Protein AF-A0A9P7K4W9-F1 (afdb_monomer_lite)

Secondary structure (DSSP, 8-state):
-PPPP-S-TTTPPPP-TTSGGGHHHHHHH--TT--HHHHHHHHHHHHHHHHHHHHHHHHHHHHHHHHHHHHHHHHHHHHHHHHHHHHHTGGGGSPPP-SPPPSSPP----HHHHHHHHTT----GGGGSHHHHHHHHHHTTS--TT------------

Foldseek 3Di:
DPDDDPDQLVPDDDDQCVDPVNVVVLVVVDDPPDDSVNSRVVSRVVVVVVSVVVNVVVVVVVVVVVVVVVVVVVVVVVVVVVVVCCVVPVVVVPDDDPDDDPPDDDQDFAPVQVVCVVVVHDDDCCSVDPVNSVVRVVCVVPDPVPDDDDDPDDDDDD

Organism: NCBI:txid117018

Structure (mmCIF, N/CA/C/O backbone):
data_AF-A0A9P7K4W9-F1
#
_entry.id   AF-A0A9P7K4W9-F1
#
loop_
_atom_site.group_PDB
_atom_site.id
_atom_site.type_symbol
_atom_site.label_atom_id
_atom_site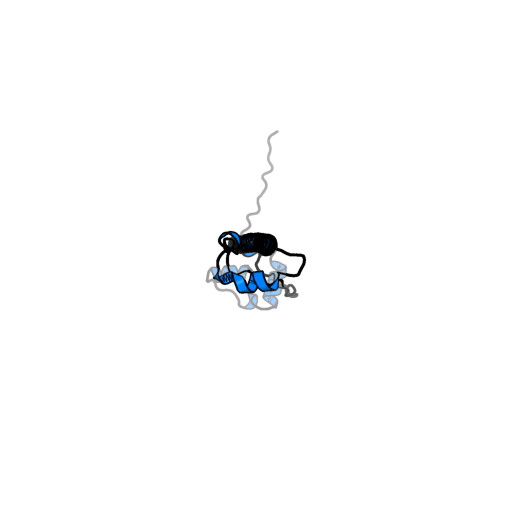.label_alt_id
_atom_site.label_comp_id
_atom_site.label_asym_id
_atom_site.label_entity_id
_atom_site.label_seq_id
_atom_site.pdbx_PDB_ins_code
_atom_site.Cartn_x
_atom_site.Cartn_y
_atom_site.Cartn_z
_atom_site.occupancy
_atom_site.B_iso_or_equiv
_atom_site.auth_seq_id
_atom_site.auth_comp_id
_atom_site.auth_asym_id
_atom_site.auth_atom_id
_atom_site.pdbx_PDB_model_num
ATOM 1 N N . MET A 1 1 ? -3.707 -14.797 8.036 1.00 49.94 1 MET A N 1
ATOM 2 C CA . MET A 1 1 ? -3.799 -13.323 8.002 1.00 49.94 1 MET A CA 1
ATOM 3 C C . MET A 1 1 ? -4.833 -12.893 9.029 1.00 49.94 1 MET A C 1
ATOM 5 O O . MET A 1 1 ? -5.831 -13.600 9.137 1.00 49.94 1 MET A O 1
ATOM 9 N N . PRO A 1 2 ? -4.595 -11.839 9.827 1.00 62.31 2 PRO A N 1
ATOM 10 C CA . PRO A 1 2 ? -5.615 -11.325 10.736 1.00 62.31 2 PRO A CA 1
ATOM 11 C C . PRO A 1 2 ? -6.847 -10.843 9.943 1.00 62.31 2 PRO A C 1
ATOM 13 O O . PRO A 1 2 ? -6.698 -10.446 8.784 1.00 62.31 2 PRO A O 1
ATOM 16 N N . PRO A 1 3 ? -8.056 -10.912 10.524 1.00 77.94 3 PRO A N 1
ATOM 17 C CA . PRO A 1 3 ? -9.277 -10.461 9.862 1.00 77.94 3 PRO A CA 1
ATOM 18 C C . PRO A 1 3 ? -9.194 -8.965 9.522 1.00 77.94 3 PRO A C 1
ATOM 20 O O . PRO A 1 3 ? -8.769 -8.157 10.347 1.00 77.94 3 PRO A O 1
ATOM 23 N N . ARG A 1 4 ? -9.586 -8.606 8.293 1.00 83.94 4 ARG A N 1
ATOM 24 C CA . ARG A 1 4 ? -9.591 -7.221 7.798 1.00 83.94 4 ARG A CA 1
ATOM 25 C C . ARG A 1 4 ? -10.773 -6.467 8.400 1.00 83.94 4 ARG A C 1
ATOM 27 O O . ARG A 1 4 ? -11.910 -6.922 8.287 1.00 83.94 4 ARG A O 1
ATOM 34 N N . ILE A 1 5 ? -10.509 -5.308 8.995 1.00 87.94 5 ILE A N 1
ATOM 35 C CA . ILE A 1 5 ? -11.567 -4.420 9.478 1.00 87.94 5 ILE A CA 1
ATOM 36 C C . ILE A 1 5 ? -12.099 -3.638 8.272 1.00 87.94 5 ILE A C 1
ATOM 38 O O . ILE A 1 5 ? -11.323 -3.078 7.500 1.00 87.94 5 ILE A O 1
ATOM 42 N N . LEU A 1 6 ? -13.421 -3.643 8.077 1.00 86.62 6 LEU A N 1
ATOM 43 C CA . LEU A 1 6 ? -14.083 -2.985 6.938 1.00 86.62 6 LEU A CA 1
ATOM 44 C C . LEU A 1 6 ? -14.669 -1.612 7.291 1.00 86.62 6 LEU A C 1
ATOM 46 O O . LEU A 1 6 ? -14.849 -0.783 6.406 1.00 86.62 6 LEU A O 1
ATOM 50 N N . VAL A 1 7 ? -14.968 -1.378 8.569 1.00 87.62 7 VAL A N 1
ATOM 51 C CA . VAL A 1 7 ? -15.585 -0.145 9.074 1.00 87.62 7 VAL A CA 1
ATOM 52 C C . VAL A 1 7 ? -14.581 0.571 9.963 1.00 87.62 7 VAL A C 1
ATOM 54 O O . VAL A 1 7 ? -13.979 -0.067 10.819 1.00 87.62 7 VAL A O 1
ATOM 57 N N . ASN A 1 8 ? -14.406 1.880 9.778 1.00 88.69 8 ASN A N 1
ATOM 58 C CA . ASN A 1 8 ? -13.468 2.678 10.562 1.00 88.69 8 ASN A CA 1
ATOM 59 C C . ASN A 1 8 ? -13.884 2.714 12.050 1.00 88.69 8 ASN A C 1
ATOM 61 O O . ASN A 1 8 ? -14.869 3.377 12.385 1.00 88.69 8 ASN A O 1
ATOM 65 N N . PRO A 1 9 ? -13.120 2.098 12.974 1.00 90.19 9 PRO A N 1
ATOM 66 C CA . PRO A 1 9 ? -13.477 2.077 14.397 1.00 90.19 9 PRO A CA 1
ATOM 67 C C . PRO A 1 9 ? -13.418 3.468 15.058 1.00 90.19 9 PRO A C 1
ATOM 69 O O . PRO A 1 9 ? -13.928 3.680 16.156 1.00 90.19 9 PRO A O 1
ATOM 72 N N . ASN A 1 10 ? -12.795 4.457 14.406 1.00 88.62 10 ASN A N 1
ATOM 73 C CA . ASN A 1 10 ? -12.758 5.838 14.898 1.00 88.62 10 ASN A CA 1
ATOM 74 C C . ASN A 1 10 ? -14.078 6.593 14.720 1.00 88.62 10 ASN A C 1
ATOM 76 O O . ASN A 1 10 ? -14.275 7.595 15.401 1.00 88.62 10 ASN A O 1
ATOM 80 N N . GLU A 1 11 ? -14.966 6.112 13.852 1.00 90.81 11 GLU A N 1
ATOM 81 C CA . GLU A 1 11 ? -16.277 6.723 13.599 1.00 90.81 11 GLU A CA 1
ATOM 82 C C . GLU A 1 11 ? -17.384 6.114 14.464 1.00 90.81 11 GLU A C 1
ATOM 84 O O . GLU A 1 11 ? -18.470 6.680 14.575 1.00 90.81 11 GLU A O 1
ATOM 89 N N . VAL A 1 12 ? -17.115 4.976 15.108 1.00 89.88 12 VAL A N 1
ATOM 90 C CA . VAL A 1 12 ? -18.087 4.300 15.965 1.00 89.88 12 VAL A CA 1
ATOM 91 C C . VAL A 1 12 ? -18.058 4.922 17.361 1.00 89.88 12 VAL A C 1
ATOM 93 O O . VAL A 1 12 ? -17.010 5.001 18.009 1.00 89.88 12 VAL A O 1
ATOM 96 N N . THR A 1 13 ? -19.223 5.355 17.837 1.00 89.94 13 THR A N 1
ATOM 97 C CA . THR A 1 13 ? -19.422 5.878 19.191 1.00 89.94 13 THR A CA 1
ATOM 98 C C . THR A 1 13 ? -19.901 4.780 20.135 1.00 89.94 13 THR A C 1
ATOM 100 O O . THR A 1 13 ? -20.549 3.819 19.718 1.00 89.94 13 THR A O 1
ATOM 103 N N . CYS A 1 14 ? -19.571 4.915 21.423 1.00 90.38 14 CYS A N 1
ATOM 104 C CA . CYS A 1 14 ? -20.064 3.991 22.440 1.00 90.38 14 CYS A CA 1
ATOM 105 C C . CYS A 1 14 ? -21.593 4.104 22.515 1.00 90.38 14 CYS A C 1
ATOM 107 O O . CYS A 1 14 ? -22.091 5.220 22.700 1.00 90.38 14 CYS A O 1
ATOM 109 N N . PRO A 1 15 ? -22.338 2.992 22.399 1.00 91.06 15 PRO A N 1
ATOM 110 C CA . PRO A 1 15 ? -23.768 2.995 22.663 1.00 91.06 15 PRO A CA 1
ATOM 111 C C . PRO A 1 15 ? -24.052 3.440 24.099 1.00 91.06 15 PRO A C 1
ATOM 113 O O . PRO A 1 15 ? -23.284 3.137 25.014 1.00 91.06 15 PRO A O 1
ATOM 116 N N . ASP A 1 16 ? -25.174 4.128 24.305 1.00 92.12 16 ASP A N 1
ATOM 117 C CA . ASP A 1 16 ? -25.639 4.445 25.651 1.00 92.12 16 ASP A CA 1
ATOM 118 C C . ASP A 1 16 ? -26.276 3.203 26.291 1.00 92.12 16 ASP A C 1
ATOM 120 O O . ASP A 1 16 ? -27.435 2.856 26.041 1.00 92.12 16 ASP A O 1
ATOM 124 N N . PHE A 1 17 ? -25.493 2.521 27.126 1.00 90.06 17 PHE A N 1
ATOM 125 C CA . PHE A 1 17 ? -25.924 1.319 27.834 1.00 90.06 17 PHE A CA 1
ATOM 126 C C . PHE A 1 17 ? -26.920 1.596 28.968 1.00 90.06 17 PHE A C 1
ATOM 128 O O . PHE A 1 17 ? -27.439 0.632 29.532 1.00 90.06 17 PHE A O 1
ATOM 135 N N . ALA A 1 18 ? -27.225 2.857 29.299 1.00 89.25 18 ALA A N 1
ATOM 136 C CA . ALA A 1 18 ? -28.281 3.204 30.252 1.00 89.25 18 ALA A CA 1
ATOM 137 C C . ALA A 1 18 ? -29.690 3.114 29.635 1.00 89.25 18 ALA A C 1
ATOM 139 O O . ALA A 1 18 ? -30.680 3.023 30.366 1.00 89.25 18 ALA A O 1
ATOM 140 N N . LEU A 1 19 ? -29.801 3.084 28.300 1.00 91.44 19 LEU A N 1
ATOM 141 C CA . LEU A 1 19 ? -31.093 3.015 27.615 1.00 91.44 19 LEU A CA 1
ATOM 142 C C . LEU A 1 19 ? -31.861 1.713 27.931 1.00 91.44 19 LEU A C 1
ATOM 144 O O . LEU A 1 19 ? -31.245 0.667 28.170 1.00 91.44 19 LEU A O 1
ATOM 148 N N . PRO A 1 20 ? -33.209 1.733 27.909 1.00 90.31 20 PRO A N 1
ATOM 149 C CA . PRO A 1 20 ? -34.038 0.556 28.187 1.00 90.31 20 PRO A CA 1
ATOM 150 C C . PRO A 1 20 ? -33.759 -0.638 27.267 1.00 90.31 20 PRO A C 1
ATOM 152 O O . PRO A 1 20 ? -33.863 -1.778 27.711 1.00 90.31 20 PRO A O 1
ATOM 155 N N . ASP A 1 21 ? -33.337 -0.390 26.025 1.00 91.38 21 ASP A N 1
ATOM 156 C CA . ASP A 1 21 ? -33.025 -1.431 25.034 1.00 91.38 21 ASP A CA 1
ATOM 157 C C . ASP A 1 21 ? -31.911 -2.379 25.506 1.00 91.38 21 ASP A C 1
ATOM 159 O O . ASP A 1 21 ? -31.890 -3.561 25.162 1.00 91.38 21 ASP A 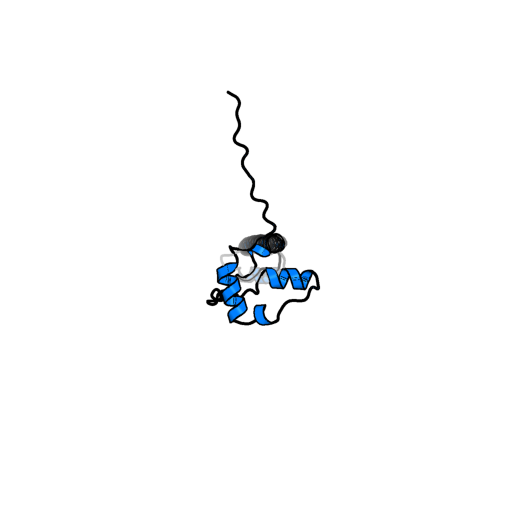O 1
ATOM 163 N N . TRP A 1 22 ? -31.015 -1.884 26.366 1.00 88.31 22 TRP A N 1
ATOM 164 C CA . TRP A 1 22 ? -29.920 -2.659 26.946 1.00 88.31 22 TRP A CA 1
ATOM 165 C C . TRP A 1 22 ? -30.271 -3.301 28.294 1.00 88.31 22 TRP A C 1
ATOM 167 O O . TRP A 1 22 ? -29.423 -3.974 28.879 1.00 88.31 22 TRP A O 1
ATOM 177 N N . ALA A 1 23 ? -31.505 -3.159 28.793 1.00 87.31 23 ALA A N 1
ATOM 178 C CA . ALA A 1 23 ? -31.909 -3.681 30.102 1.00 87.31 23 ALA A CA 1
ATOM 179 C C . ALA A 1 23 ? -31.732 -5.202 30.220 1.00 87.31 23 ALA A C 1
ATOM 181 O O . ALA A 1 23 ? -31.322 -5.690 31.270 1.00 87.31 23 ALA A O 1
ATOM 182 N N . ALA A 1 24 ? -31.966 -5.953 29.140 1.00 87.62 24 ALA A N 1
ATOM 183 C CA . ALA A 1 24 ? -31.718 -7.395 29.119 1.00 87.62 24 ALA A CA 1
ATOM 184 C C . ALA A 1 24 ? -30.219 -7.728 29.254 1.00 87.62 24 ALA A C 1
ATOM 186 O O . ALA A 1 24 ? -29.848 -8.626 30.008 1.00 87.62 24 ALA A O 1
ATOM 187 N N . ALA A 1 25 ? -29.351 -6.976 28.568 1.00 85.81 25 ALA A N 1
ATOM 188 C CA . ALA A 1 25 ? -27.901 -7.153 28.638 1.00 85.81 25 ALA A CA 1
ATOM 189 C C . ALA A 1 25 ? -27.342 -6.764 30.016 1.00 85.81 25 ALA A C 1
ATOM 191 O O . ALA A 1 25 ? -26.482 -7.465 30.548 1.00 85.81 25 ALA A O 1
ATOM 192 N N . ARG A 1 26 ? -27.869 -5.693 30.628 1.00 88.94 26 ARG A N 1
ATOM 193 C CA . ARG A 1 26 ? -27.544 -5.320 32.013 1.00 88.94 26 ARG A CA 1
ATOM 194 C C . ARG A 1 26 ? -28.030 -6.371 33.004 1.00 88.94 26 ARG A C 1
ATOM 196 O O . ARG A 1 26 ? -27.251 -6.822 33.837 1.00 88.94 26 ARG A O 1
ATOM 203 N N . GLY A 1 27 ? -29.273 -6.832 32.859 1.00 85.19 27 GLY A N 1
ATOM 204 C CA . GLY A 1 27 ? -29.875 -7.867 33.701 1.00 85.19 27 GLY A CA 1
ATOM 205 C C . GLY A 1 27 ? -29.104 -9.187 33.704 1.00 85.19 27 GLY A C 1
ATOM 206 O O . GLY A 1 27 ? -29.038 -9.844 34.736 1.00 85.19 27 GLY A O 1
ATOM 207 N N . ALA A 1 28 ? -28.456 -9.544 32.592 1.00 85.75 28 ALA A N 1
ATOM 208 C CA . ALA A 1 28 ? -27.593 -10.724 32.510 1.00 85.75 28 ALA A CA 1
ATOM 209 C C . ALA A 1 28 ? -26.283 -10.597 33.316 1.00 85.75 28 ALA A C 1
ATOM 211 O O . ALA A 1 28 ? -25.676 -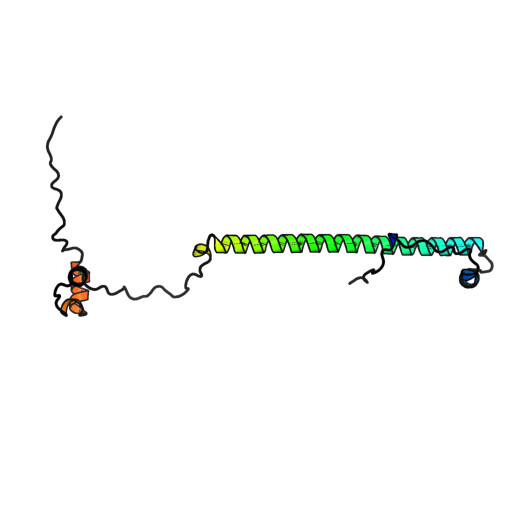11.610 33.661 1.00 85.75 28 ALA A O 1
ATOM 212 N N . LEU A 1 29 ? -25.835 -9.371 33.605 1.00 82.75 29 LEU A N 1
ATOM 213 C CA . LEU A 1 29 ? -24.630 -9.087 34.393 1.00 82.75 29 LEU A CA 1
ATOM 214 C C . LEU A 1 29 ? -24.939 -8.902 35.884 1.00 82.75 29 LEU A C 1
ATOM 216 O O . LEU A 1 29 ? -24.058 -9.103 36.724 1.00 82.75 29 LEU A O 1
ATOM 220 N N . ILE A 1 30 ? -26.178 -8.533 36.216 1.00 83.31 30 ILE A N 1
ATOM 221 C CA . ILE A 1 30 ? -26.637 -8.384 37.595 1.00 83.31 30 ILE A CA 1
ATOM 222 C C . ILE A 1 30 ? -26.603 -9.756 38.280 1.00 83.31 30 ILE A C 1
ATOM 224 O O . ILE A 1 30 ? -27.298 -10.702 37.918 1.00 83.31 30 ILE A O 1
ATOM 228 N N . SER A 1 31 ? -25.774 -9.848 39.311 1.00 74.44 31 SER A N 1
ATOM 229 C CA . SER A 1 31 ? -25.716 -10.961 40.261 1.00 74.44 31 SER A CA 1
ATOM 230 C C . SER A 1 31 ? -25.787 -10.369 41.668 1.00 74.44 31 SER A C 1
ATOM 232 O O . SER A 1 31 ? -25.707 -9.154 41.814 1.00 74.44 31 SER A O 1
ATOM 234 N N . GLY A 1 32 ? -25.937 -11.180 42.720 1.00 66.81 32 GLY A N 1
ATOM 235 C CA . GLY A 1 32 ? -26.169 -10.682 44.090 1.00 66.81 32 GLY A CA 1
ATOM 236 C C . GLY A 1 32 ? -25.143 -9.668 44.636 1.00 66.81 32 GLY A C 1
ATOM 237 O O . GLY A 1 32 ? -25.391 -9.066 45.674 1.00 66.81 32 GLY A O 1
ATOM 238 N N . THR A 1 33 ? -24.013 -9.460 43.950 1.00 70.56 33 THR A N 1
ATOM 239 C CA . THR A 1 33 ? -22.971 -8.476 44.277 1.00 70.56 33 THR A CA 1
ATOM 240 C C . THR A 1 33 ? -22.812 -7.341 43.253 1.00 70.56 33 THR A C 1
ATOM 242 O O . THR A 1 33 ? -21.967 -6.475 43.465 1.00 70.56 33 THR A O 1
ATOM 245 N N . LEU A 1 34 ? -23.554 -7.339 42.138 1.00 80.69 34 LEU A N 1
ATOM 246 C CA . LEU A 1 34 ? -23.392 -6.380 41.039 1.00 80.69 34 LEU A CA 1
ATOM 247 C C . LEU A 1 34 ? -24.683 -5.589 40.799 1.00 80.69 34 LEU A C 1
ATOM 249 O O . LEU A 1 34 ? -25.688 -6.153 40.377 1.00 80.69 34 LEU A O 1
ATOM 253 N N . ASP A 1 35 ? -24.626 -4.284 41.053 1.00 87.12 35 ASP A N 1
ATOM 254 C CA . ASP A 1 35 ? -25.724 -3.341 40.815 1.00 87.12 35 ASP A CA 1
ATOM 255 C C . ASP A 1 35 ? -25.781 -2.874 39.344 1.00 87.12 35 ASP A C 1
ATOM 257 O O . ASP A 1 35 ? -24.778 -2.934 38.623 1.00 87.12 35 ASP A O 1
ATOM 261 N N . ASP A 1 36 ? -26.935 -2.365 38.904 1.00 85.38 36 ASP A N 1
ATOM 262 C CA . ASP A 1 36 ? -27.204 -1.934 37.521 1.00 85.38 36 ASP A CA 1
ATOM 263 C C . ASP A 1 36 ? -26.218 -0.847 37.056 1.00 85.38 36 ASP A C 1
ATOM 265 O O . ASP A 1 36 ? -25.672 -0.920 35.953 1.00 85.38 36 ASP A O 1
ATOM 269 N N . ALA A 1 37 ? -25.868 0.095 37.940 1.00 86.94 37 ALA A N 1
ATOM 270 C CA . ALA A 1 37 ? -24.855 1.115 37.660 1.00 86.94 37 ALA A CA 1
ATOM 271 C C . ALA A 1 37 ? -23.472 0.505 37.362 1.00 86.94 37 ALA A C 1
ATOM 273 O O . ALA A 1 37 ? -22.745 0.976 36.485 1.00 86.94 37 ALA A O 1
ATOM 274 N N . THR A 1 38 ? -23.114 -0.583 38.050 1.00 87.75 38 THR A N 1
ATOM 275 C CA . THR A 1 38 ? -21.840 -1.278 37.817 1.00 87.75 38 THR A CA 1
ATOM 276 C C . THR A 1 38 ? -21.885 -2.079 36.514 1.00 87.75 38 THR A C 1
ATOM 278 O O . THR A 1 38 ? -20.884 -2.135 35.798 1.00 87.75 38 THR A O 1
ATOM 281 N N . ALA A 1 39 ? -23.042 -2.644 36.152 1.00 88.44 39 ALA A N 1
ATOM 282 C CA . ALA A 1 39 ? -23.234 -3.320 34.868 1.00 88.44 39 ALA A CA 1
ATOM 283 C C . A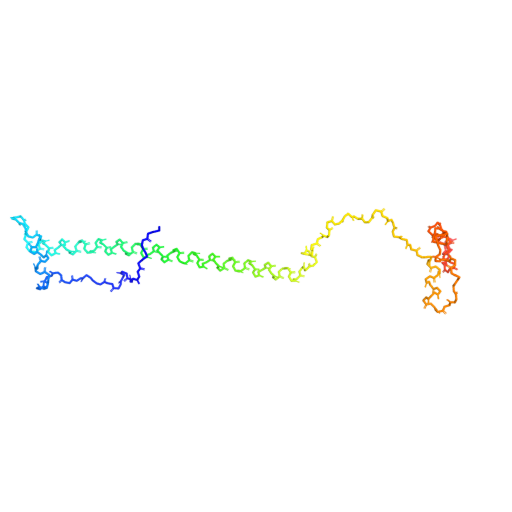LA A 1 39 ? -23.042 -2.364 33.673 1.00 88.44 39 ALA A C 1
ATOM 285 O O . ALA A 1 39 ? -22.355 -2.724 32.714 1.00 88.44 39 ALA A O 1
ATOM 286 N N . ILE A 1 40 ? -23.560 -1.130 33.750 1.00 90.31 40 ILE A N 1
ATOM 287 C CA . ILE A 1 40 ? -23.355 -0.087 32.722 1.00 90.31 40 ILE A CA 1
ATOM 288 C C . ILE A 1 40 ? -21.865 0.226 32.546 1.00 90.31 40 ILE A C 1
ATOM 290 O O . ILE A 1 40 ? -21.364 0.263 31.417 1.00 90.31 40 ILE A O 1
ATOM 294 N N . ILE A 1 41 ? -21.140 0.418 33.654 1.00 90.88 41 ILE A N 1
ATOM 295 C CA . ILE A 1 41 ? -19.697 0.699 33.627 1.00 90.88 41 ILE A CA 1
ATOM 296 C C . ILE A 1 41 ? -18.946 -0.454 32.958 1.00 90.88 41 ILE A C 1
ATOM 298 O O . ILE A 1 41 ? -18.144 -0.214 32.059 1.00 90.88 41 ILE A O 1
ATOM 302 N N . ARG A 1 42 ? -19.247 -1.708 33.319 1.00 90.31 42 ARG A N 1
ATOM 303 C CA . ARG A 1 42 ? -18.590 -2.887 32.733 1.00 90.31 42 ARG A CA 1
ATOM 304 C C . ARG A 1 42 ? -18.839 -3.031 31.235 1.00 90.31 42 ARG A C 1
ATOM 306 O O . ARG A 1 42 ? -17.900 -3.334 30.501 1.00 90.31 42 ARG A O 1
ATOM 313 N N . LEU A 1 43 ? -20.064 -2.784 30.771 1.00 91.06 43 LEU A N 1
ATOM 314 C CA . LEU A 1 43 ? -20.376 -2.790 29.337 1.00 91.06 43 LEU A CA 1
ATOM 315 C C . LEU A 1 43 ? -19.602 -1.697 28.594 1.00 91.06 43 LEU A C 1
ATOM 317 O O . LEU A 1 43 ? -19.008 -1.959 27.548 1.00 91.06 43 LEU A O 1
ATOM 321 N N . THR A 1 44 ? -19.536 -0.502 29.179 1.00 93.69 44 THR A N 1
ATOM 322 C CA . THR A 1 44 ? -18.796 0.637 28.619 1.00 93.69 44 THR A CA 1
ATOM 323 C C . THR A 1 44 ? -17.292 0.356 28.556 1.00 93.69 44 THR A C 1
ATOM 325 O O . THR A 1 44 ? -16.655 0.586 27.528 1.00 93.69 44 THR A O 1
ATOM 328 N N . GLU A 1 45 ? -16.707 -0.182 29.628 1.00 93.19 45 GLU A N 1
ATOM 329 C CA . GLU A 1 45 ? -15.296 -0.585 29.684 1.00 93.19 45 GLU A CA 1
ATOM 330 C C . GLU A 1 45 ? -14.974 -1.662 28.644 1.00 93.19 45 GLU A C 1
ATOM 332 O O . GLU A 1 45 ? -14.003 -1.527 27.897 1.00 93.19 45 GLU A O 1
ATOM 337 N N . SER A 1 46 ? -15.806 -2.704 28.555 1.00 92.50 46 SER A N 1
ATOM 338 C CA . SER A 1 46 ? -15.633 -3.787 27.584 1.00 92.50 46 SER A CA 1
ATOM 339 C C . SER A 1 46 ? -15.708 -3.271 26.149 1.00 92.50 46 SER A C 1
ATOM 341 O O . SER A 1 46 ? -14.893 -3.662 25.311 1.00 92.50 46 SER A O 1
ATOM 343 N N . TRP A 1 47 ? -16.662 -2.384 25.861 1.00 94.81 47 TRP A N 1
ATOM 344 C CA . TRP A 1 47 ? -16.796 -1.779 24.542 1.00 94.81 47 TRP A CA 1
ATOM 345 C C . TRP A 1 47 ? -15.574 -0.919 24.199 1.00 94.81 47 TRP A C 1
ATOM 347 O O . TRP A 1 47 ? -15.007 -1.062 23.118 1.00 94.81 47 TRP A O 1
ATOM 357 N N . ASN A 1 48 ? -15.105 -0.090 25.137 1.00 94.12 48 ASN A N 1
ATOM 358 C CA . ASN A 1 48 ? -13.914 0.740 24.946 1.00 94.12 48 ASN A CA 1
ATOM 359 C C . ASN A 1 48 ? -12.653 -0.099 24.715 1.00 94.12 48 ASN A C 1
ATOM 361 O O . ASN A 1 48 ? -11.851 0.243 23.846 1.00 94.12 48 ASN A O 1
ATOM 365 N N . ALA A 1 49 ? -12.483 -1.200 25.450 1.00 94.25 49 ALA A N 1
ATOM 366 C CA . ALA A 1 49 ? -11.359 -2.112 25.264 1.00 94.25 49 ALA A CA 1
ATOM 367 C C . ALA A 1 49 ? -11.376 -2.754 23.867 1.00 94.25 49 ALA A C 1
ATOM 369 O O . ALA A 1 49 ? -10.344 -2.781 23.191 1.00 94.25 49 ALA A O 1
ATOM 370 N N . ASN A 1 50 ? -12.547 -3.210 23.408 1.00 93.00 50 ASN A N 1
ATOM 371 C CA . ASN A 1 50 ? -12.689 -3.775 22.068 1.00 93.00 50 ASN A CA 1
ATOM 372 C C . ASN A 1 50 ? -12.437 -2.721 20.980 1.00 93.00 50 ASN A C 1
ATOM 374 O O . ASN A 1 50 ? -11.616 -2.936 20.092 1.00 93.00 50 ASN A O 1
ATOM 378 N N . ASN A 1 51 ? -13.060 -1.546 21.097 1.00 93.19 51 ASN A N 1
ATOM 379 C CA . ASN A 1 51 ? -12.870 -0.446 20.154 1.00 93.19 51 ASN A CA 1
ATOM 380 C C . ASN A 1 51 ? -11.400 0.006 20.096 1.00 93.19 51 ASN A C 1
ATOM 382 O O . ASN A 1 51 ? -10.862 0.273 19.026 1.00 93.19 51 ASN A O 1
ATOM 386 N N . PHE A 1 52 ? -10.701 0.050 21.233 1.00 94.25 52 PHE A N 1
ATOM 387 C CA . PHE A 1 52 ? -9.271 0.358 21.267 1.00 94.25 52 PHE A CA 1
ATOM 388 C C . PHE A 1 52 ? -8.437 -0.681 20.503 1.00 94.25 52 PHE A C 1
ATOM 390 O O . PHE A 1 52 ? -7.561 -0.314 19.714 1.00 94.25 52 PHE A O 1
ATOM 397 N N . ALA A 1 53 ? -8.721 -1.972 20.696 1.00 92.50 53 ALA A N 1
ATOM 398 C CA . ALA A 1 53 ? -8.047 -3.044 19.969 1.00 92.50 53 ALA A CA 1
ATOM 399 C C . ALA A 1 53 ? -8.316 -2.963 18.456 1.00 92.50 53 ALA A C 1
ATOM 401 O O . ALA A 1 53 ? -7.384 -3.082 17.655 1.00 92.50 53 ALA A O 1
ATOM 402 N N . GLU A 1 54 ? -9.559 -2.689 18.059 1.00 93.19 54 GLU A N 1
ATOM 403 C CA . GLU A 1 54 ? -9.944 -2.489 16.661 1.00 93.19 54 GLU A CA 1
ATOM 404 C C . GLU A 1 54 ? -9.251 -1.269 16.042 1.00 93.19 54 GLU A C 1
ATOM 406 O O . GLU A 1 54 ? -8.692 -1.377 14.952 1.00 93.19 54 GLU A O 1
ATOM 411 N N . LYS A 1 55 ? -9.174 -0.135 16.751 1.00 93.62 55 LYS A N 1
ATOM 412 C CA . LYS A 1 55 ? -8.411 1.049 16.311 1.00 93.62 55 LYS A CA 1
ATOM 413 C C . LYS A 1 55 ? -6.934 0.738 16.095 1.00 93.62 55 LYS A C 1
ATOM 415 O O . LYS A 1 55 ? -6.353 1.180 15.104 1.00 93.62 55 LYS A O 1
ATOM 420 N N . ALA A 1 56 ? -6.321 -0.037 16.989 1.00 93.31 56 ALA A N 1
ATOM 421 C CA . ALA A 1 56 ? -4.927 -0.446 16.847 1.00 93.31 56 ALA A CA 1
ATOM 422 C C . ALA A 1 56 ? -4.718 -1.365 15.630 1.00 93.31 56 ALA A C 1
ATOM 424 O O . ALA A 1 56 ? -3.732 -1.218 14.905 1.00 93.31 56 ALA A O 1
ATOM 425 N N . MET A 1 57 ? -5.644 -2.294 15.378 1.00 92.56 57 MET A N 1
ATOM 426 C CA . MET A 1 57 ? -5.619 -3.141 14.181 1.00 92.56 57 MET A CA 1
ATOM 427 C C . MET A 1 57 ? -5.817 -2.324 12.900 1.00 92.56 57 MET A C 1
ATOM 429 O O . MET A 1 57 ? -5.058 -2.500 11.949 1.00 92.56 57 MET A O 1
ATOM 433 N N . TRP A 1 58 ? -6.759 -1.383 12.900 1.00 93.69 58 TRP A N 1
ATOM 434 C CA . TRP A 1 58 ? -7.003 -0.469 11.785 1.00 93.69 58 TRP A CA 1
ATOM 435 C C . TRP A 1 58 ? -5.769 0.380 11.458 1.00 93.69 58 TRP A C 1
ATOM 437 O O . TRP A 1 58 ? -5.359 0.466 10.303 1.00 93.69 58 TRP A O 1
ATOM 447 N N . ALA A 1 59 ? -5.112 0.944 12.476 1.00 93.88 59 ALA A N 1
ATOM 448 C CA . ALA A 1 59 ? -3.883 1.712 12.293 1.00 93.88 59 ALA A CA 1
ATOM 449 C C . ALA A 1 59 ? -2.755 0.867 11.678 1.00 93.88 59 ALA A C 1
ATOM 451 O O . ALA A 1 59 ? -2.036 1.340 10.798 1.00 93.88 59 ALA A O 1
ATOM 452 N N . ARG A 1 60 ? -2.617 -0.398 12.098 1.00 93.00 60 ARG A N 1
ATOM 453 C CA . ARG A 1 60 ? -1.656 -1.337 11.495 1.00 93.00 60 ARG A CA 1
ATOM 454 C C . ARG A 1 60 ? -1.994 -1.638 10.039 1.00 93.00 60 ARG A C 1
ATOM 456 O O . ARG A 1 60 ? -1.082 -1.703 9.224 1.00 93.00 60 ARG A O 1
ATOM 463 N N . GLN A 1 61 ? -3.276 -1.801 9.720 1.00 93.00 61 GLN A N 1
ATOM 464 C CA . GLN A 1 61 ? -3.724 -2.049 8.354 1.00 93.00 61 GLN A CA 1
ATOM 465 C C . GLN A 1 61 ? -3.399 -0.863 7.442 1.00 93.00 61 GLN A C 1
ATOM 467 O O . GLN A 1 61 ? -2.770 -1.063 6.410 1.00 93.00 61 GLN A O 1
ATOM 472 N N . LEU A 1 62 ? -3.734 0.363 7.852 1.00 93.56 62 LEU A N 1
ATOM 473 C CA . LEU A 1 62 ? -3.393 1.568 7.090 1.00 93.56 62 LEU A CA 1
ATOM 474 C C . LEU A 1 62 ? -1.879 1.733 6.911 1.00 93.56 62 LEU A C 1
ATOM 476 O O . LEU A 1 62 ? -1.417 2.070 5.826 1.00 93.56 62 LEU A O 1
ATOM 480 N N . ALA A 1 63 ? -1.097 1.473 7.962 1.00 94.81 63 ALA A N 1
ATOM 481 C CA . ALA A 1 63 ? 0.358 1.543 7.879 1.00 94.81 63 ALA A CA 1
ATOM 482 C C . ALA A 1 63 ? 0.936 0.504 6.907 1.00 94.81 63 ALA A C 1
ATOM 484 O O . ALA A 1 63 ? 1.921 0.792 6.231 1.00 94.81 63 ALA A O 1
ATOM 485 N N . GLN A 1 64 ? 0.343 -0.690 6.836 1.00 93.31 64 GLN A N 1
ATOM 486 C CA . GLN A 1 64 ? 0.750 -1.712 5.876 1.00 93.31 64 GLN A CA 1
ATOM 487 C C . GLN A 1 64 ? 0.360 -1.323 4.449 1.00 93.31 64 GLN A C 1
ATOM 489 O O . GLN A 1 64 ? 1.207 -1.358 3.569 1.00 93.31 64 GLN A O 1
ATOM 494 N N . GLU A 1 65 ? -0.878 -0.880 4.232 1.00 93.69 65 GLU A N 1
ATOM 495 C CA . GLU A 1 65 ? -1.354 -0.456 2.910 1.00 93.69 65 GLU A CA 1
ATOM 496 C C . GLU A 1 65 ? -0.521 0.699 2.341 1.00 93.69 65 GLU A C 1
ATOM 498 O O . GLU A 1 65 ? -0.201 0.705 1.154 1.00 93.69 65 GLU A O 1
ATOM 503 N N . GLU A 1 66 ? -0.114 1.654 3.181 1.00 95.12 66 GLU A N 1
ATOM 504 C CA . GLU A 1 66 ? 0.763 2.740 2.742 1.00 95.12 66 GLU A CA 1
ATOM 505 C C . GLU A 1 66 ? 2.176 2.240 2.411 1.00 95.12 66 GLU A C 1
ATOM 507 O O . GLU A 1 66 ? 2.760 2.684 1.425 1.00 95.12 66 GLU A O 1
ATOM 512 N N . ARG A 1 67 ? 2.721 1.285 3.177 1.00 94.62 67 ARG A N 1
ATOM 513 C CA . ARG A 1 67 ? 4.015 0.656 2.857 1.00 94.62 67 ARG A CA 1
ATOM 514 C C . ARG A 1 67 ? 3.964 -0.072 1.521 1.00 94.62 67 ARG A C 1
ATOM 516 O O . ARG A 1 67 ? 4.816 0.190 0.679 1.00 94.62 67 ARG A O 1
ATOM 523 N N . ASP A 1 68 ? 2.949 -0.903 1.317 1.00 94.88 68 ASP A N 1
ATOM 524 C CA . ASP A 1 68 ? 2.766 -1.671 0.082 1.00 94.88 68 ASP A CA 1
ATOM 525 C C . ASP A 1 68 ? 2.600 -0.727 -1.119 1.00 94.88 68 ASP A C 1
ATOM 527 O O . ASP A 1 68 ? 3.149 -0.955 -2.195 1.00 94.88 68 ASP A O 1
ATOM 531 N N . ARG A 1 69 ? 1.887 0.391 -0.936 1.00 95.44 69 ARG A N 1
ATOM 532 C CA . ARG A 1 69 ? 1.724 1.422 -1.966 1.00 95.44 69 ARG A CA 1
ATOM 533 C C . ARG A 1 69 ? 3.037 2.136 -2.295 1.00 95.44 69 ARG A C 1
ATOM 535 O O . ARG A 1 69 ? 3.285 2.424 -3.466 1.00 95.44 69 ARG A O 1
ATOM 542 N N . ILE A 1 70 ? 3.853 2.454 -1.290 1.00 95.94 70 ILE A N 1
ATOM 543 C CA . ILE A 1 70 ? 5.172 3.070 -1.492 1.00 95.94 70 ILE A CA 1
ATOM 544 C C . ILE A 1 70 ? 6.102 2.093 -2.216 1.00 95.94 70 ILE A C 1
ATOM 546 O O . ILE A 1 70 ? 6.746 2.489 -3.185 1.00 95.94 70 ILE A O 1
ATOM 550 N N . GLU A 1 71 ? 6.139 0.832 -1.788 1.00 95.62 71 GLU A N 1
ATOM 551 C CA . GLU A 1 71 ? 6.949 -0.220 -2.408 1.00 95.62 71 GLU A CA 1
ATOM 552 C C . GLU A 1 71 ? 6.537 -0.448 -3.864 1.00 95.62 71 GLU A C 1
ATOM 554 O O . GLU A 1 71 ? 7.374 -0.344 -4.757 1.00 95.62 71 GLU A O 1
ATOM 559 N N . ALA A 1 72 ? 5.240 -0.611 -4.136 1.00 95.88 72 ALA A N 1
ATOM 560 C CA . ALA A 1 72 ? 4.732 -0.767 -5.497 1.00 95.88 72 ALA A CA 1
ATOM 561 C C . ALA A 1 72 ? 5.067 0.436 -6.395 1.00 95.88 72 ALA A C 1
ATOM 563 O O . ALA A 1 72 ? 5.353 0.270 -7.583 1.00 95.88 72 ALA A O 1
ATOM 564 N N . LYS A 1 73 ? 5.047 1.656 -5.841 1.00 96.00 73 LYS A N 1
ATOM 565 C CA . LYS A 1 73 ? 5.435 2.863 -6.578 1.00 96.00 73 LYS A CA 1
ATOM 566 C C . LYS A 1 73 ? 6.935 2.879 -6.877 1.00 96.00 73 LYS A C 1
ATOM 568 O O . LYS A 1 73 ? 7.304 3.206 -8.000 1.00 96.00 73 LYS A O 1
ATOM 573 N N . LEU A 1 74 ? 7.770 2.512 -5.907 1.00 96.44 74 LEU A N 1
ATOM 574 C CA . LEU A 1 74 ? 9.219 2.432 -6.083 1.00 96.44 74 LEU A CA 1
ATOM 575 C C . LEU A 1 74 ? 9.596 1.359 -7.110 1.00 96.44 74 LEU A C 1
ATOM 577 O O . LEU A 1 74 ? 10.419 1.611 -7.982 1.00 96.44 74 LEU A O 1
ATOM 581 N N . GLU A 1 75 ? 8.970 0.185 -7.051 1.00 96.00 75 GLU A N 1
ATOM 582 C CA . GLU A 1 75 ? 9.174 -0.865 -8.050 1.00 96.00 75 GLU A CA 1
ATOM 583 C C . GLU A 1 75 ? 8.757 -0.412 -9.450 1.00 96.00 75 GLU A C 1
ATOM 585 O O . GLU A 1 75 ? 9.433 -0.719 -10.431 1.00 96.00 75 GLU A O 1
ATOM 590 N N . GLN A 1 76 ? 7.636 0.305 -9.563 1.00 95.62 76 GLN A N 1
ATOM 591 C CA . GLN A 1 76 ? 7.191 0.847 -10.841 1.00 95.62 76 GLN A CA 1
ATOM 592 C C . GLN A 1 76 ? 8.188 1.877 -11.383 1.00 95.62 76 GLN A C 1
ATOM 594 O O . GLN A 1 76 ? 8.544 1.802 -12.554 1.00 95.62 76 GLN A O 1
ATOM 599 N N . GLU A 1 77 ? 8.677 2.781 -10.534 1.00 95.69 77 GLU A N 1
ATOM 600 C CA . GLU A 1 77 ? 9.690 3.776 -10.896 1.00 95.69 77 GLU A CA 1
ATOM 601 C C . GLU A 1 77 ? 10.991 3.108 -11.357 1.00 95.69 77 GLU A C 1
ATOM 603 O O . GLU A 1 77 ? 11.486 3.432 -12.432 1.00 95.69 77 GLU A O 1
ATOM 608 N N . GLN A 1 78 ? 11.477 2.092 -10.638 1.00 95.44 78 GLN A N 1
ATOM 609 C CA . GLN A 1 78 ? 12.657 1.320 -11.046 1.00 95.44 78 GLN A CA 1
ATOM 610 C C . GLN A 1 78 ? 12.461 0.615 -12.392 1.00 95.44 78 GLN A C 1
ATOM 612 O O . GLN A 1 78 ? 13.362 0.619 -13.231 1.00 95.44 78 GLN A O 1
ATOM 617 N N . ARG A 1 79 ? 11.283 0.022 -12.631 1.00 94.31 79 ARG A N 1
ATOM 618 C CA . ARG A 1 79 ? 10.970 -0.598 -13.928 1.00 94.31 79 ARG A CA 1
ATOM 619 C C . ARG A 1 79 ? 10.952 0.429 -15.051 1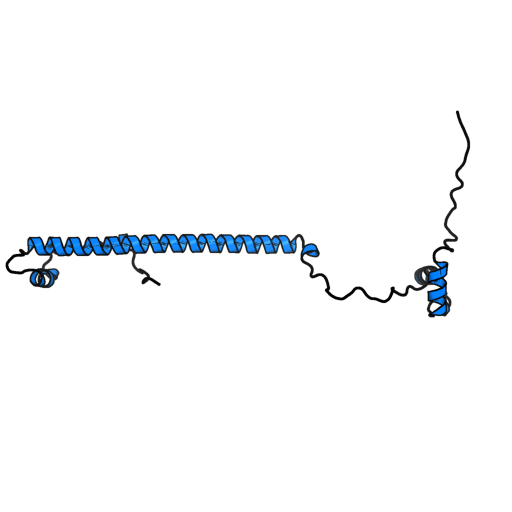.00 94.31 79 ARG A C 1
ATOM 621 O O . ARG A 1 79 ? 11.465 0.151 -16.134 1.00 94.31 79 ARG A O 1
ATOM 628 N N . ASP A 1 80 ? 10.356 1.590 -14.811 1.00 95.19 80 ASP A N 1
ATOM 629 C CA . ASP A 1 80 ? 10.272 2.656 -15.805 1.00 95.19 80 ASP A CA 1
ATOM 630 C C . ASP A 1 80 ? 11.663 3.236 -16.106 1.00 95.19 80 ASP A C 1
ATOM 632 O O . ASP A 1 80 ? 12.007 3.416 -17.276 1.00 95.19 80 ASP A O 1
ATOM 636 N N . GLU A 1 81 ? 12.506 3.422 -15.087 1.00 94.25 81 GLU A N 1
ATOM 637 C CA . GLU A 1 81 ? 13.916 3.797 -15.239 1.00 94.25 81 GLU A CA 1
ATOM 638 C C . GLU A 1 81 ? 14.705 2.761 -16.043 1.00 94.25 81 GLU A C 1
ATOM 640 O O . GLU A 1 81 ? 15.417 3.128 -16.979 1.00 94.25 81 GLU A O 1
ATOM 645 N N . GLU A 1 82 ? 14.551 1.468 -15.746 1.00 92.25 82 GLU A N 1
ATOM 646 C CA . GLU A 1 82 ? 15.219 0.396 -16.489 1.00 92.25 82 GLU A CA 1
ATOM 647 C C . GLU A 1 82 ? 14.758 0.357 -17.953 1.00 92.25 82 GLU A C 1
ATOM 649 O O . GLU A 1 82 ? 15.565 0.179 -18.870 1.00 92.25 82 GLU A O 1
ATOM 654 N N . MET A 1 83 ? 13.461 0.548 -18.205 1.00 91.75 83 MET A N 1
ATOM 655 C CA . MET A 1 83 ? 12.931 0.620 -19.564 1.00 91.75 83 MET A CA 1
ATOM 656 C C . MET A 1 83 ? 13.478 1.825 -20.327 1.00 91.75 83 MET A C 1
ATOM 658 O O . MET A 1 83 ? 13.836 1.689 -21.499 1.00 91.75 83 MET A O 1
ATOM 662 N N . GLU A 1 84 ? 13.549 2.992 -19.693 1.00 93.75 84 GLU A N 1
ATOM 663 C CA . GLU A 1 84 ? 14.125 4.194 -20.292 1.00 93.75 84 GLU A CA 1
ATOM 664 C C . GLU A 1 84 ? 15.629 4.043 -20.538 1.00 93.75 84 GLU A C 1
ATOM 666 O O . GLU A 1 84 ? 16.113 4.421 -21.609 1.00 93.75 84 GLU A O 1
ATOM 671 N N . ASP A 1 85 ? 16.365 3.433 -19.609 1.00 93.81 85 ASP A N 1
ATOM 672 C CA . ASP A 1 85 ? 17.783 3.125 -19.789 1.00 93.81 85 ASP A CA 1
ATOM 673 C C . ASP A 1 85 ? 17.993 2.159 -20.958 1.00 93.81 85 ASP A C 1
ATOM 675 O O . ASP A 1 85 ? 18.810 2.418 -21.843 1.00 93.81 85 ASP A O 1
ATOM 679 N N . ARG A 1 86 ? 17.179 1.102 -21.045 1.00 90.38 86 ARG A N 1
ATOM 680 C CA . ARG A 1 86 ? 17.225 0.131 -22.144 1.00 90.38 86 ARG A CA 1
ATOM 681 C C . ARG A 1 86 ? 16.909 0.761 -23.498 1.00 90.38 86 ARG A C 1
ATOM 683 O O . ARG A 1 86 ? 17.515 0.376 -24.497 1.00 90.38 86 ARG A O 1
ATOM 690 N N . LYS A 1 87 ? 15.995 1.735 -23.554 1.00 91.44 87 LYS A N 1
ATOM 691 C CA . LYS A 1 87 ? 15.709 2.496 -24.783 1.00 91.44 87 LYS A CA 1
ATOM 692 C C . LYS A 1 87 ? 16.891 3.380 -25.185 1.00 91.44 87 LYS A C 1
ATOM 694 O O . LYS A 1 87 ? 17.269 3.380 -26.354 1.00 91.44 87 LYS A O 1
ATOM 699 N N . LYS A 1 88 ? 17.484 4.116 -24.237 1.00 93.38 88 LYS A N 1
ATOM 700 C CA . LYS A 1 88 ? 18.611 5.036 -24.493 1.00 93.38 88 LYS A CA 1
ATOM 701 C C . LYS A 1 88 ? 19.903 4.294 -24.831 1.00 93.38 88 LYS A C 1
ATOM 703 O O . LYS A 1 88 ? 20.663 4.739 -25.686 1.00 93.38 88 LYS A O 1
ATOM 708 N N . HIS A 1 89 ? 20.125 3.144 -24.203 1.00 91.56 89 HIS A N 1
ATOM 709 C CA . HIS A 1 89 ? 21.341 2.346 -24.316 1.00 91.56 89 HIS A CA 1
ATOM 710 C C . HIS A 1 89 ? 21.081 0.994 -24.993 1.00 91.56 89 HIS A C 1
ATOM 712 O O . HIS A 1 89 ? 21.650 -0.019 -24.596 1.00 91.56 89 HIS A O 1
ATOM 718 N N . SER A 1 90 ? 20.244 0.960 -26.035 1.00 85.88 90 SER A N 1
ATOM 719 C CA . SER A 1 90 ? 19.808 -0.284 -26.695 1.00 85.88 90 SER A CA 1
ATOM 720 C C . SER A 1 90 ? 20.961 -1.229 -27.075 1.00 85.88 90 SER A C 1
ATOM 722 O O . SER A 1 90 ? 20.860 -2.438 -26.864 1.00 85.88 90 SER A O 1
ATOM 724 N N . THR A 1 91 ? 22.099 -0.695 -27.525 1.00 86.81 91 THR A N 1
ATOM 725 C CA . THR A 1 91 ? 23.292 -1.488 -27.866 1.00 86.81 91 THR A CA 1
ATOM 726 C C . THR A 1 91 ? 23.869 -2.253 -26.668 1.00 86.81 91 THR A C 1
ATOM 728 O O . THR A 1 91 ? 24.303 -3.388 -26.827 1.00 86.81 91 THR A O 1
ATOM 731 N N . LYS A 1 92 ? 23.837 -1.674 -25.458 1.00 87.50 92 LYS A N 1
ATOM 732 C CA . LYS A 1 92 ? 24.317 -2.316 -24.216 1.00 87.50 92 LYS A CA 1
ATOM 733 C C . LYS A 1 92 ? 23.450 -3.515 -23.822 1.00 87.50 92 LYS A C 1
ATOM 735 O O . LYS A 1 92 ? 23.954 -4.465 -23.236 1.00 87.50 92 LYS A O 1
ATOM 740 N N . TYR A 1 93 ? 22.158 -3.458 -24.139 1.00 84.44 93 TYR A N 1
ATOM 741 C CA . TYR A 1 93 ? 21.172 -4.490 -23.805 1.00 84.44 93 TYR A CA 1
ATOM 742 C C . TYR A 1 93 ? 20.889 -5.453 -24.962 1.00 84.44 93 TYR A C 1
ATOM 744 O O . TYR A 1 93 ? 20.019 -6.314 -24.843 1.00 84.44 93 TYR A O 1
ATOM 752 N N . THR A 1 94 ? 21.593 -5.312 -26.088 1.00 83.88 94 THR A N 1
ATOM 753 C CA . THR A 1 94 ? 21.471 -6.251 -27.203 1.00 83.88 94 THR A CA 1
ATOM 754 C C . THR A 1 94 ? 22.092 -7.583 -26.785 1.00 83.88 94 THR A C 1
ATOM 756 O O . THR A 1 94 ? 23.262 -7.594 -26.395 1.00 83.88 94 THR A O 1
ATOM 759 N N . PRO A 1 95 ? 21.351 -8.705 -26.848 1.00 84.75 95 PRO A N 1
ATOM 760 C CA . PRO A 1 95 ? 21.910 -10.010 -26.530 1.00 84.75 95 PRO A CA 1
ATOM 761 C C . PRO A 1 95 ? 23.119 -10.295 -27.420 1.00 84.75 95 PRO A C 1
ATOM 763 O O . PRO A 1 95 ? 23.029 -10.236 -28.648 1.00 84.75 95 PRO A O 1
ATOM 766 N N . ILE A 1 96 ? 24.256 -10.596 -26.799 1.00 80.94 96 ILE A N 1
ATOM 767 C CA . ILE A 1 96 ? 25.431 -11.061 -27.529 1.00 80.94 96 ILE A CA 1
ATOM 768 C C . ILE A 1 96 ? 25.121 -12.483 -27.989 1.00 80.94 96 ILE A C 1
ATOM 770 O O . ILE A 1 96 ? 24.725 -13.330 -27.193 1.00 80.94 96 ILE A O 1
ATOM 774 N N . SER A 1 97 ? 25.272 -12.737 -29.286 1.00 80.69 97 SER A N 1
ATOM 775 C CA . SER A 1 97 ? 25.144 -14.083 -29.837 1.00 80.69 97 SER A CA 1
ATOM 776 C C . SER A 1 97 ? 26.174 -15.007 -29.181 1.00 80.69 97 SER A C 1
ATOM 778 O O . SER A 1 97 ? 27.371 -14.780 -29.329 1.00 80.69 97 SER A O 1
ATOM 780 N N . GLU A 1 98 ? 25.714 -16.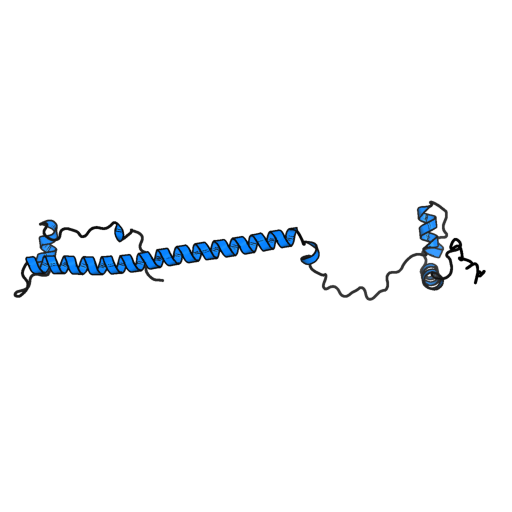076 -28.528 1.00 81.69 98 GLU A N 1
ATOM 781 C CA . GLU A 1 98 ? 26.574 -17.128 -27.957 1.00 81.69 98 GLU A CA 1
ATOM 782 C C . GLU A 1 98 ? 27.197 -18.046 -29.018 1.00 81.69 98 GLU A C 1
ATOM 784 O O . GLU A 1 98 ? 27.969 -18.946 -28.689 1.00 81.69 98 GLU A O 1
ATOM 789 N N . ASN A 1 99 ? 26.875 -17.840 -30.300 1.00 82.19 99 ASN A N 1
ATOM 790 C CA . ASN A 1 99 ? 27.498 -18.609 -31.367 1.00 82.19 99 ASN A CA 1
ATOM 791 C C . ASN A 1 99 ? 29.021 -18.428 -31.315 1.00 82.19 99 ASN A C 1
ATOM 793 O O . ASN A 1 99 ? 29.489 -17.285 -31.239 1.00 82.19 99 ASN A O 1
ATOM 797 N N . PRO A 1 100 ? 29.794 -19.526 -31.390 1.00 80.69 100 PRO A N 1
ATOM 798 C CA . PRO A 1 100 ? 31.234 -19.415 -31.497 1.00 80.69 100 PRO A CA 1
ATOM 799 C C . PRO A 1 100 ? 31.572 -18.546 -32.716 1.00 80.69 100 PRO A C 1
ATOM 801 O O . PRO A 1 100 ? 30.858 -18.606 -33.728 1.00 80.69 100 PRO A O 1
ATOM 804 N N . PRO A 1 101 ? 32.639 -17.732 -32.643 1.00 77.81 101 PRO A N 1
ATOM 805 C CA . PRO A 1 101 ? 33.160 -17.056 -33.819 1.00 77.81 101 PRO A CA 1
ATOM 806 C C . PRO A 1 101 ? 33.306 -18.068 -34.963 1.00 77.81 101 PRO A C 1
ATOM 808 O O . PRO A 1 101 ? 33.709 -19.205 -34.700 1.00 77.81 101 PRO A O 1
ATOM 811 N N . PRO A 1 102 ? 32.972 -17.700 -36.212 1.00 80.06 102 PRO A N 1
ATOM 812 C CA . PRO A 1 102 ? 33.199 -18.581 -37.346 1.00 80.06 102 PRO A CA 1
ATOM 813 C C . PRO A 1 102 ? 34.656 -19.058 -37.344 1.00 80.06 102 PRO A C 1
ATOM 815 O O . PRO A 1 102 ? 35.571 -18.239 -37.369 1.00 80.06 102 PRO A O 1
ATOM 818 N N . ASP A 1 103 ? 34.859 -20.374 -37.314 1.00 79.69 103 ASP A N 1
ATOM 819 C CA . ASP A 1 103 ? 36.196 -20.994 -37.333 1.00 79.69 103 ASP A CA 1
ATOM 820 C C . ASP A 1 103 ? 36.890 -20.801 -38.697 1.00 79.69 103 ASP A C 1
ATOM 822 O O . ASP A 1 103 ? 38.099 -20.936 -38.862 1.00 79.69 103 ASP A O 1
ATOM 826 N N . THR A 1 104 ? 36.107 -20.434 -39.711 1.00 76.62 104 THR A N 1
ATOM 827 C CA . THR A 1 104 ? 36.588 -20.145 -41.056 1.00 76.62 104 THR A CA 1
ATOM 828 C C . THR A 1 104 ? 36.855 -18.658 -41.227 1.00 76.62 104 THR A C 1
ATOM 830 O O . THR A 1 104 ? 35.947 -17.832 -41.087 1.00 76.62 104 THR A O 1
ATOM 833 N N . MET A 1 105 ? 38.080 -18.320 -41.629 1.00 71.44 105 MET A N 1
ATOM 834 C CA . MET A 1 105 ? 38.412 -16.969 -42.068 1.00 71.44 105 MET A CA 1
ATOM 835 C C . MET A 1 105 ? 37.509 -16.573 -43.252 1.00 71.44 105 MET A C 1
ATOM 837 O O . MET A 1 105 ? 37.359 -17.369 -44.185 1.00 71.44 105 MET A O 1
ATOM 841 N N . PRO A 1 106 ? 36.901 -15.371 -43.253 1.00 71.31 106 PRO A N 1
ATOM 842 C CA . PRO A 1 106 ? 36.070 -14.949 -44.368 1.00 71.31 106 PRO A CA 1
ATOM 843 C C . PRO A 1 106 ? 36.891 -14.909 -45.662 1.00 71.31 106 PRO A C 1
ATOM 845 O O . PRO A 1 106 ? 37.972 -14.320 -45.726 1.00 71.31 106 PRO A O 1
ATOM 848 N N . ILE A 1 107 ? 36.367 -15.556 -46.698 1.00 74.88 107 ILE A N 1
ATOM 849 C CA . ILE A 1 107 ? 36.969 -15.593 -48.027 1.00 74.88 107 ILE A CA 1
ATOM 850 C C . ILE A 1 107 ? 36.609 -14.281 -48.732 1.00 74.88 107 ILE A C 1
ATOM 852 O O . ILE A 1 107 ? 35.437 -14.016 -48.998 1.00 74.88 107 ILE A O 1
ATOM 856 N N . PHE A 1 108 ? 37.610 -13.452 -49.032 1.00 77.69 108 PHE A N 1
ATOM 857 C CA . PHE A 1 108 ? 37.417 -12.182 -49.732 1.00 77.69 108 PHE A CA 1
ATOM 858 C C . PHE A 1 108 ? 37.957 -12.257 -51.157 1.00 77.69 108 PHE A C 1
ATOM 860 O O . PHE A 1 108 ? 39.092 -12.665 -51.386 1.00 77.69 108 PHE A O 1
ATOM 867 N N . VAL A 1 109 ? 37.146 -11.810 -52.114 1.00 84.25 109 VAL A N 1
ATOM 868 C CA . VAL A 1 109 ? 37.576 -11.613 -53.502 1.00 84.25 109 VAL A CA 1
ATOM 869 C C . VAL A 1 109 ? 38.646 -10.518 -53.560 1.00 84.25 109 VAL A C 1
ATOM 871 O O . VAL A 1 109 ? 38.617 -9.572 -52.771 1.00 84.25 109 VAL A O 1
ATOM 874 N N . SER A 1 110 ? 39.566 -10.625 -54.522 1.00 85.31 110 SER A N 1
ATOM 875 C CA . SER A 1 110 ? 40.620 -9.633 -54.756 1.00 85.31 110 SER A CA 1
ATOM 876 C C . SER A 1 110 ? 40.098 -8.182 -54.749 1.00 85.31 110 SER A C 1
ATOM 878 O O . SER A 1 110 ? 39.147 -7.877 -55.482 1.00 85.31 110 SER A O 1
ATOM 880 N N . PRO A 1 111 ? 40.749 -7.253 -54.015 1.00 84.31 111 PRO A N 1
ATOM 881 C CA . PRO A 1 111 ? 40.402 -5.831 -54.040 1.00 84.31 111 PRO A CA 1
ATOM 882 C C . PRO A 1 111 ? 40.404 -5.238 -55.454 1.00 84.31 111 PRO A C 1
ATOM 884 O O . PRO A 1 111 ? 39.542 -4.425 -55.784 1.00 84.31 111 PRO A O 1
ATOM 887 N N . TYR A 1 112 ? 41.318 -5.702 -56.312 1.00 85.50 112 TYR A N 1
ATOM 888 C CA . TYR A 1 112 ? 41.405 -5.316 -57.721 1.00 85.50 112 TYR A CA 1
ATOM 889 C C . TYR A 1 112 ? 40.117 -5.642 -58.486 1.00 85.50 112 TYR A C 1
ATOM 891 O O . TYR A 1 112 ? 39.539 -4.783 -59.156 1.00 85.50 112 TYR A O 1
ATOM 899 N N . ALA A 1 113 ? 39.628 -6.876 -58.341 1.00 87.94 113 ALA A N 1
ATOM 900 C CA . ALA A 1 113 ? 38.416 -7.328 -59.007 1.00 87.94 113 ALA A CA 1
ATOM 901 C C . ALA A 1 113 ? 37.183 -6.554 -58.520 1.00 87.94 113 ALA A C 1
ATOM 903 O O . ALA A 1 113 ? 36.369 -6.108 -59.330 1.00 87.94 113 ALA A O 1
ATOM 904 N N . LEU A 1 114 ? 37.088 -6.305 -57.209 1.00 89.19 114 LEU A N 1
ATOM 905 C CA . LEU A 1 114 ? 36.020 -5.490 -56.625 1.00 89.19 114 LEU A CA 1
ATOM 906 C C . LEU A 1 114 ? 36.064 -4.033 -57.112 1.00 89.19 114 LEU A C 1
ATOM 908 O O . LEU A 1 114 ? 35.019 -3.460 -57.426 1.00 89.19 114 LEU A O 1
ATOM 912 N N . ALA A 1 115 ? 37.251 -3.429 -57.210 1.00 88.81 115 ALA A N 1
ATOM 913 C CA . ALA A 1 115 ? 37.417 -2.064 -57.704 1.00 88.81 115 ALA A CA 1
ATOM 914 C C . ALA A 1 115 ? 37.002 -1.933 -59.177 1.00 88.81 115 ALA A C 1
ATOM 916 O O . ALA A 1 115 ? 36.335 -0.961 -59.542 1.00 88.81 115 ALA A O 1
ATOM 917 N N . ARG A 1 116 ? 37.334 -2.921 -60.017 1.00 90.31 116 ARG A N 1
ATOM 918 C CA . ARG A 1 116 ? 36.897 -2.952 -61.422 1.00 90.31 116 ARG A CA 1
ATOM 919 C C . ARG A 1 116 ? 35.396 -3.154 -61.565 1.00 90.31 116 ARG A C 1
ATOM 921 O O . ARG A 1 116 ? 34.777 -2.414 -62.326 1.00 90.31 116 ARG A O 1
ATOM 928 N N . LEU A 1 117 ? 34.800 -4.059 -60.785 1.00 91.31 117 LEU A N 1
ATOM 929 C CA . LEU A 1 117 ? 33.345 -4.246 -60.768 1.00 91.31 117 LEU A CA 1
ATOM 930 C C . LEU A 1 117 ? 32.607 -2.965 -60.367 1.00 91.31 117 LEU A C 1
ATOM 932 O O . LEU A 1 117 ? 31.645 -2.585 -61.029 1.00 91.31 117 LEU A O 1
ATOM 936 N N . ARG A 1 118 ? 33.085 -2.248 -59.340 1.00 91.75 118 ARG A N 1
ATOM 937 C CA . ARG A 1 118 ? 32.511 -0.949 -58.938 1.00 91.75 118 ARG A CA 1
ATOM 938 C C . ARG A 1 118 ? 32.591 0.103 -60.046 1.00 91.75 118 ARG A C 1
ATOM 940 O O . ARG A 1 118 ? 31.706 0.944 -60.144 1.00 91.75 118 ARG A O 1
ATOM 947 N N . LYS A 1 119 ? 33.631 0.048 -60.883 1.00 92.75 119 LYS A N 1
ATOM 948 C CA . LYS A 1 119 ? 33.821 0.923 -62.051 1.00 92.75 119 LYS A CA 1
ATOM 949 C C . LYS A 1 119 ? 33.082 0.428 -63.308 1.00 92.75 119 LYS A C 1
ATOM 951 O O . LYS A 1 119 ? 33.207 1.059 -64.352 1.00 92.75 119 LYS A O 1
ATOM 956 N N . GLY A 1 120 ? 32.355 -0.694 -63.239 1.00 91.12 120 GLY A N 1
ATOM 957 C CA . GLY A 1 120 ? 31.687 -1.312 -64.392 1.00 91.12 120 GLY A CA 1
ATOM 958 C C . GLY A 1 120 ? 32.655 -1.842 -65.456 1.00 91.12 120 GLY A C 1
ATOM 959 O O . GLY A 1 120 ? 32.278 -2.001 -66.615 1.00 91.12 120 GLY A O 1
ATOM 960 N N . GLN A 1 121 ? 33.916 -2.072 -65.089 1.00 92.75 121 GLN A N 1
ATOM 961 C CA . GLN A 1 121 ? 34.946 -2.557 -65.999 1.00 92.75 121 GLN A CA 1
ATOM 962 C C . GLN A 1 121 ? 34.952 -4.082 -66.050 1.00 92.75 121 GLN A C 1
ATOM 964 O O . GLN A 1 121 ? 34.656 -4.754 -65.061 1.00 92.75 121 GLN A O 1
ATOM 969 N N . TYR A 1 122 ? 35.354 -4.623 -67.200 1.00 92.31 122 TYR A N 1
ATOM 970 C CA . TYR A 1 122 ? 35.581 -6.055 -67.342 1.00 92.31 122 TYR A CA 1
ATOM 971 C C . TYR A 1 122 ? 36.637 -6.542 -66.340 1.00 92.31 122 TYR A C 1
ATOM 973 O O . TYR A 1 122 ? 37.698 -5.932 -66.170 1.00 92.31 122 TYR A O 1
ATOM 981 N N . VAL A 1 123 ? 36.339 -7.668 -65.703 1.00 91.88 123 VAL A N 1
ATOM 982 C CA . VAL A 1 123 ? 37.241 -8.403 -64.823 1.00 91.88 123 VAL A CA 1
ATOM 983 C C . VAL A 1 123 ? 37.149 -9.882 -65.170 1.00 91.88 123 VAL A C 1
ATOM 985 O O . VAL A 1 123 ? 36.068 -10.401 -65.447 1.00 91.88 123 VAL A O 1
ATOM 988 N N . GLU A 1 124 ? 38.291 -10.558 -65.178 1.00 91.50 124 GLU A N 1
ATOM 989 C CA . GLU A 1 124 ? 38.344 -11.982 -65.484 1.00 91.50 124 GLU A CA 1
ATOM 990 C C . GLU A 1 124 ? 37.673 -12.810 -64.384 1.00 91.50 124 GLU A C 1
ATOM 992 O O . GLU A 1 124 ? 37.873 -12.571 -63.191 1.00 91.50 124 GLU A O 1
ATOM 997 N N . MET A 1 125 ? 36.915 -13.835 -64.791 1.00 91.19 125 MET A N 1
ATOM 998 C CA . MET A 1 125 ? 36.221 -14.743 -63.868 1.00 91.19 125 MET A CA 1
ATOM 999 C C . MET A 1 125 ? 37.194 -15.476 -62.929 1.00 91.19 125 MET A C 1
ATOM 1001 O O . MET A 1 125 ? 36.820 -15.867 -61.826 1.00 91.19 125 MET A O 1
ATOM 1005 N N . TRP A 1 126 ? 38.457 -15.625 -63.345 1.00 91.75 126 TRP A N 1
ATOM 1006 C CA . TRP A 1 126 ? 39.508 -16.280 -62.568 1.00 91.75 126 TRP A CA 1
ATOM 1007 C C . TRP A 1 126 ? 39.678 -15.674 -61.165 1.00 91.75 126 TRP A C 1
ATOM 1009 O O . TRP A 1 126 ? 39.853 -16.420 -60.204 1.00 91.75 126 TRP A O 1
ATOM 1019 N N . TYR A 1 127 ? 39.506 -14.357 -61.004 1.00 87.56 127 TYR A N 1
ATOM 1020 C CA . TYR A 1 127 ? 39.601 -13.689 -59.697 1.00 87.56 127 TYR A CA 1
ATOM 1021 C C . TYR A 1 127 ? 38.536 -14.126 -58.673 1.00 87.56 127 TYR A C 1
ATOM 1023 O O . TYR A 1 127 ? 38.687 -13.839 -57.487 1.00 87.56 127 TYR A O 1
ATOM 1031 N N . PHE A 1 128 ? 37.476 -14.809 -59.115 1.00 88.12 128 PHE A N 1
ATOM 1032 C CA . PHE A 1 128 ? 36.400 -15.342 -58.270 1.00 88.12 128 PHE A CA 1
ATOM 1033 C C . PHE A 1 128 ? 36.525 -16.856 -58.039 1.00 88.12 128 PHE A C 1
ATOM 1035 O O . PHE A 1 128 ? 35.660 -17.456 -57.404 1.00 88.12 128 PHE A O 1
ATOM 1042 N N . THR A 1 129 ? 37.580 -17.485 -58.563 1.00 90.06 129 THR A N 1
ATOM 1043 C CA . THR A 1 129 ? 37.897 -18.897 -58.306 1.00 90.06 129 THR A CA 1
ATOM 1044 C C . THR A 1 129 ? 38.702 -19.044 -57.015 1.00 90.06 129 THR A C 1
ATOM 1046 O O . THR A 1 129 ? 39.326 -18.084 -56.568 1.00 90.06 129 THR A O 1
ATOM 1049 N N . ASN A 1 130 ? 38.729 -20.246 -56.428 1.00 88.00 130 ASN A N 1
ATOM 1050 C CA . ASN A 1 130 ? 39.516 -20.517 -55.217 1.00 88.00 130 ASN A CA 1
ATOM 1051 C C . ASN A 1 130 ? 40.993 -20.137 -55.400 1.00 88.00 130 ASN A C 1
ATOM 1053 O O . ASN A 1 130 ? 41.556 -19.475 -54.535 1.00 88.00 130 ASN A O 1
ATOM 1057 N N . ASP A 1 131 ? 41.576 -20.463 -56.555 1.00 86.19 131 ASP A N 1
ATOM 1058 C CA . ASP A 1 131 ? 42.963 -20.124 -56.884 1.00 86.19 131 ASP A CA 1
ATOM 1059 C C . ASP A 1 131 ? 43.178 -18.608 -56.938 1.00 86.19 131 ASP A C 1
ATOM 1061 O O . ASP A 1 131 ? 44.132 -18.089 -56.358 1.00 86.19 131 ASP A O 1
ATOM 1065 N N . GLY A 1 132 ? 42.266 -17.881 -57.590 1.00 86.88 132 GLY A N 1
ATOM 1066 C CA . GLY A 1 132 ? 42.324 -16.422 -57.678 1.00 86.88 132 GLY A CA 1
ATOM 1067 C C . GLY A 1 132 ? 42.144 -15.732 -56.325 1.00 86.88 132 GLY A C 1
ATOM 1068 O O . GLY A 1 132 ? 42.790 -14.715 -56.059 1.00 86.88 132 GLY A O 1
ATOM 1069 N N . ILE A 1 133 ? 41.313 -16.296 -55.446 1.00 86.44 133 ILE A N 1
ATOM 1070 C CA . ILE A 1 133 ? 41.102 -15.777 -54.093 1.00 86.44 133 ILE A CA 1
ATOM 1071 C C . ILE A 1 133 ? 42.320 -16.057 -53.206 1.00 86.44 133 ILE A C 1
ATOM 1073 O O . ILE A 1 133 ? 42.809 -15.135 -52.554 1.00 86.44 133 ILE A O 1
ATOM 1077 N N . SER A 1 134 ? 42.866 -17.275 -53.224 1.00 84.38 134 SER A N 1
ATOM 1078 C CA . SER A 1 134 ? 44.097 -17.602 -52.496 1.00 84.38 134 SER A CA 1
ATOM 1079 C C . SER A 1 134 ? 45.275 -16.754 -52.979 1.00 84.38 134 SER A C 1
ATOM 1081 O O . SER A 1 134 ? 46.002 -16.189 -52.162 1.00 84.38 134 SER A O 1
ATOM 1083 N N . TYR A 1 135 ? 45.421 -16.567 -54.295 1.00 83.50 135 TYR A N 1
ATOM 1084 C CA . TYR A 1 135 ? 46.419 -15.657 -54.860 1.00 83.50 135 TYR A CA 1
ATOM 1085 C C . TYR A 1 135 ? 46.244 -14.230 -54.331 1.00 83.50 135 TYR A C 1
ATOM 1087 O O . TYR A 1 135 ? 47.206 -13.605 -53.891 1.00 83.50 135 TYR A O 1
ATOM 1095 N N . ALA A 1 136 ? 45.013 -13.717 -54.312 1.00 80.56 136 ALA A N 1
ATOM 1096 C CA . ALA A 1 136 ? 44.737 -12.376 -53.817 1.00 80.56 136 ALA A CA 1
ATOM 1097 C C . ALA A 1 136 ? 45.004 -12.219 -52.314 1.00 80.56 136 ALA A C 1
ATOM 1099 O O . ALA A 1 136 ? 45.499 -11.171 -51.913 1.00 80.56 136 ALA A O 1
ATOM 1100 N N . GLN A 1 137 ? 44.718 -13.235 -51.495 1.00 77.00 137 GLN A N 1
ATOM 1101 C CA . GLN A 1 137 ? 45.020 -13.228 -50.059 1.00 77.00 137 GLN A CA 1
ATOM 1102 C C . GLN A 1 137 ? 46.530 -13.167 -49.790 1.00 77.00 137 GLN A C 1
ATOM 1104 O O . GLN A 1 137 ? 46.954 -12.479 -48.866 1.00 77.00 137 GLN A O 1
ATOM 1109 N N . HIS A 1 138 ? 47.345 -13.833 -50.613 1.00 74.44 138 HIS A N 1
ATOM 1110 C CA . HIS A 1 138 ? 48.805 -13.792 -50.497 1.00 74.44 138 HIS A CA 1
ATOM 1111 C C . HIS A 1 138 ? 49.428 -12.516 -51.088 1.00 74.44 138 HIS A C 1
ATOM 1113 O O . HIS A 1 138 ? 50.436 -12.036 -50.574 1.00 74.44 138 HIS A O 1
ATOM 1119 N N . ASN A 1 139 ? 48.817 -11.933 -52.125 1.00 70.38 139 ASN A N 1
ATOM 1120 C CA . ASN A 1 139 ? 49.337 -10.753 -52.823 1.00 70.38 139 ASN A CA 1
ATOM 1121 C C . ASN A 1 139 ? 48.679 -9.420 -52.421 1.00 70.38 139 ASN A C 1
ATOM 1123 O O . ASN A 1 139 ? 49.059 -8.385 -52.974 1.00 70.38 139 ASN A O 1
ATOM 1127 N N . SER A 1 140 ? 47.728 -9.386 -51.476 1.00 60.03 140 SER A N 1
ATOM 1128 C CA . SER A 1 140 ? 47.001 -8.149 -51.127 1.00 60.03 140 SER A CA 1
ATOM 1129 C C . SER A 1 140 ? 47.896 -7.038 -50.566 1.00 60.03 140 SER A C 1
ATOM 1131 O O . SER A 1 140 ? 47.467 -5.891 -50.501 1.00 60.03 140 SER A O 1
ATOM 1133 N N . THR A 1 141 ? 49.128 -7.355 -50.159 1.00 55.59 141 THR A N 1
ATOM 1134 C CA . THR A 1 141 ? 50.123 -6.386 -49.671 1.00 55.59 141 THR A CA 1
ATOM 1135 C C . THR A 1 141 ? 50.956 -5.752 -50.798 1.00 55.59 141 THR A C 1
ATOM 1137 O O . THR A 1 141 ? 51.661 -4.782 -50.553 1.00 55.59 141 THR A O 1
ATOM 1140 N N . MET A 1 142 ? 50.905 -6.274 -52.030 1.00 53.28 142 MET A N 1
ATOM 1141 C CA . MET A 1 142 ? 51.889 -5.971 -53.087 1.00 53.28 142 MET A CA 1
ATOM 1142 C C . MET A 1 142 ? 51.372 -5.137 -54.268 1.00 53.28 142 MET A C 1
ATOM 1144 O O . MET A 1 142 ? 52.113 -4.927 -55.230 1.00 53.28 142 MET A O 1
ATOM 1148 N N . HIS A 1 143 ? 50.133 -4.644 -54.239 1.00 48.34 143 HIS A N 1
ATOM 1149 C CA . HIS A 1 143 ? 49.628 -3.834 -55.349 1.00 48.34 143 HIS A CA 1
ATOM 1150 C C . HIS A 1 143 ? 48.645 -2.760 -54.893 1.00 48.34 143 HIS A C 1
ATOM 1152 O O . HIS A 1 143 ? 47.430 -2.931 -54.956 1.00 48.34 143 HIS A O 1
ATOM 1158 N N . ASP A 1 144 ? 49.200 -1.632 -54.470 1.00 47.53 144 ASP A N 1
ATOM 1159 C CA . ASP A 1 144 ? 48.548 -0.346 -54.663 1.00 47.53 144 ASP A CA 1
ATOM 1160 C C . ASP A 1 144 ? 49.455 0.453 -55.606 1.00 47.53 144 ASP A C 1
ATOM 1162 O O . ASP A 1 144 ? 50.391 1.132 -55.197 1.00 47.53 144 ASP A O 1
ATOM 1166 N N . GLU A 1 145 ? 49.248 0.264 -56.912 1.00 50.53 145 GLU A N 1
ATOM 1167 C CA . GLU A 1 145 ? 50.034 0.914 -57.976 1.00 50.53 145 GLU A CA 1
ATOM 1168 C C . GLU A 1 145 ? 49.754 2.429 -58.077 1.00 50.53 145 GLU A C 1
ATOM 1170 O O . GLU A 1 145 ? 50.308 3.106 -58.933 1.00 50.53 145 GLU A O 1
ATOM 1175 N N . ASP A 1 146 ? 48.929 2.965 -57.169 1.00 48.50 146 ASP A N 1
ATOM 1176 C CA . ASP A 1 146 ? 48.643 4.393 -57.003 1.00 48.50 146 ASP A CA 1
ATOM 1177 C C . ASP A 1 146 ? 49.159 4.943 -55.650 1.00 48.50 146 ASP A C 1
ATOM 1179 O O . ASP A 1 146 ? 48.909 6.100 -55.299 1.00 48.50 146 ASP A O 1
ATOM 1183 N N . THR A 1 147 ? 49.916 4.154 -54.865 1.00 44.84 147 THR A N 1
ATOM 1184 C CA . THR A 1 147 ? 50.581 4.697 -53.671 1.00 44.84 147 THR A CA 1
ATOM 1185 C C . THR A 1 147 ? 51.811 5.507 -54.083 1.00 44.84 147 THR A C 1
ATOM 1187 O O . THR A 1 147 ? 52.896 4.979 -54.325 1.00 44.84 147 THR A O 1
ATOM 1190 N N . MET A 1 148 ? 51.660 6.829 -54.099 1.00 46.75 148 MET A N 1
ATOM 1191 C CA . MET A 1 148 ? 52.771 7.779 -54.146 1.00 46.75 148 MET A CA 1
ATOM 1192 C C . MET A 1 148 ? 53.749 7.516 -52.985 1.00 46.75 148 MET A C 1
ATOM 1194 O O . MET A 1 148 ? 53.447 7.802 -51.824 1.00 46.75 148 MET A O 1
ATOM 1198 N N . VAL A 1 149 ? 54.941 6.993 -53.286 1.00 51.91 149 VAL A N 1
ATOM 1199 C CA . VAL A 1 149 ? 56.042 6.887 -52.317 1.00 51.91 149 VAL A CA 1
ATOM 1200 C C . VAL A 1 149 ? 56.519 8.302 -51.983 1.00 51.91 149 VAL A C 1
ATOM 1202 O O . VAL A 1 149 ? 57.059 8.997 -52.842 1.00 51.91 149 VAL A O 1
ATOM 1205 N N . GLN A 1 150 ? 56.325 8.746 -50.738 1.00 47.50 150 GLN A N 1
ATOM 1206 C CA . GLN A 1 150 ? 56.888 10.014 -50.272 1.00 47.50 150 GLN A CA 1
ATOM 1207 C C . GLN A 1 150 ? 58.417 9.912 -50.245 1.00 47.50 150 GLN A C 1
ATOM 1209 O O . GLN A 1 150 ? 58.998 9.236 -49.394 1.00 47.50 150 GLN A O 1
ATOM 1214 N N . VAL A 1 151 ? 59.073 10.599 -51.178 1.00 47.25 151 VAL A N 1
ATOM 1215 C CA . VAL A 1 151 ? 60.512 10.853 -51.114 1.00 47.25 151 VAL A CA 1
ATOM 1216 C C . VAL A 1 151 ? 60.720 11.914 -50.037 1.00 47.25 151 VAL A C 1
ATOM 1218 O O . VAL A 1 151 ? 60.339 13.068 -50.211 1.00 47.25 151 VAL A O 1
ATOM 1221 N N . ALA A 1 152 ? 61.263 11.510 -48.890 1.00 47.41 152 ALA A N 1
ATOM 1222 C CA . ALA A 1 152 ? 61.662 12.450 -47.854 1.00 47.41 152 ALA A CA 1
ATOM 1223 C C . ALA A 1 152 ? 62.848 13.277 -48.367 1.00 47.41 152 ALA A C 1
ATOM 1225 O O . ALA A 1 152 ? 63.960 12.757 -48.489 1.00 47.41 152 ALA A O 1
ATOM 1226 N N . ASP A 1 153 ? 62.595 14.551 -48.661 1.00 46.12 153 ASP A N 1
ATOM 1227 C CA . ASP A 1 153 ? 63.627 15.530 -48.982 1.00 46.12 153 ASP A CA 1
ATOM 1228 C C . ASP A 1 153 ? 64.503 15.725 -47.738 1.00 46.12 153 ASP A C 1
ATOM 1230 O O . ASP A 1 153 ? 64.080 16.269 -46.713 1.00 46.12 153 ASP A O 1
ATOM 1234 N N . LYS A 1 154 ? 65.722 15.192 -47.794 1.00 59.12 154 LYS A N 1
ATOM 1235 C CA . LYS A 1 154 ? 66.765 15.489 -46.817 1.00 59.12 154 LYS A CA 1
ATOM 1236 C C . LYS A 1 154 ? 67.595 16.634 -47.371 1.00 59.12 154 LYS A C 1
ATOM 1238 O O . LYS A 1 154 ? 68.569 16.379 -48.062 1.00 59.12 154 LYS A O 1
ATOM 1243 N N . ASP A 1 155 ? 67.235 17.861 -47.019 1.00 46.50 155 ASP A N 1
ATOM 1244 C CA . ASP A 1 155 ? 68.180 18.979 -46.967 1.00 46.50 155 ASP A CA 1
ATOM 1245 C C . ASP A 1 155 ? 67.628 20.065 -46.025 1.00 46.50 155 ASP A C 1
ATOM 1247 O O . ASP A 1 155 ? 66.533 20.584 -46.201 1.00 46.50 155 ASP A O 1
ATOM 1251 N N . SER A 1 156 ? 68.233 20.248 -44.850 1.00 48.03 156 SER A N 1
ATOM 1252 C CA . SER A 1 156 ? 69.387 21.130 -44.611 1.00 48.03 156 SER A CA 1
ATOM 1253 C C . SER A 1 156 ? 68.973 22.576 -44.343 1.00 48.03 156 SER A C 1
ATOM 1255 O O . SER A 1 156 ? 68.788 23.350 -45.276 1.00 48.03 156 SER A O 1
ATOM 1257 N N . ARG A 1 157 ? 68.978 22.977 -43.063 1.00 40.47 157 ARG A N 1
ATOM 1258 C CA . ARG A 1 157 ? 69.750 24.155 -42.634 1.00 40.47 157 ARG A CA 1
ATOM 1259 C C . ARG A 1 157 ? 69.970 24.164 -41.119 1.00 40.47 157 ARG A C 1
ATOM 1261 O O . ARG A 1 157 ? 69.022 24.286 -40.347 1.00 40.47 157 ARG A O 1
ATOM 1268 N N . ALA A 1 158 ? 71.237 23.988 -40.756 1.00 49.28 158 ALA A N 1
ATOM 1269 C CA . ALA A 1 158 ? 71.818 24.401 -39.485 1.00 49.28 158 ALA A CA 1
ATOM 1270 C C . ALA A 1 158 ? 71.880 25.934 -39.379 1.00 49.28 158 ALA A C 1
ATOM 1272 O O . ALA A 1 158 ? 71.869 26.599 -40.446 1.00 49.28 158 ALA A O 1
#

pLDDT: mean 83.25, std 14.37, range [40.47, 96.44]

Radius of gyration: 46.42 Å; chains: 1; bounding box: 106×45×112 Å

Sequence (158 aa):
MPPRILVNPNEVTCPDFALPDWAAARGALISGTLDDATAIIRLTESWNANNFAEKAMWARQLAQEERDRIEAKLEQEQRDEEMEDRKKHSTKYTPISENPPPDTMPIFVSPYALARLRKGQYVEMWYFTNDGISYAQHNSTMHDEDTMVQVADKDSRA